Protein AF-A0A524HMA6-F1 (afdb_monomer_lite)

Foldseek 3Di:
DDKDFPDKDKDAAQDKDKDKDWDAFPPWDKDKDKAWPDDDDDDDFKDKDWDWADPDPTIIMIMIMIGGNGNGMTIITTMMDTPD

Secondary structure (DSSP, 8-state):
-EEEEEEEEEE-TT-EEEEEEEEEETTS-EEEEEEE-S---SS--EEEEEEEEE-SSSEEEEEEEEEE-SSS-EEEEEEEEE--

Sequence (84 aa):
MWTGVQWTGTIQGGATHRWFTWGWPASWHVLWYLMPTTLQSGAPQLDWDVAVERANNAQCTYWITVKNLKSTAVTFEGRFAVLS

Radius of gyration: 13.76 Å; chains: 1; bounding box: 33×16×41 Å

Structure (mmCIF, N/CA/C/O backbone):
data_AF-A0A524HMA6-F1
#
_entry.id   AF-A0A524HMA6-F1
#
loop_
_atom_site.group_PDB
_atom_site.id
_atom_site.type_symbol
_atom_site.label_atom_id
_atom_site.label_alt_id
_atom_site.label_comp_id
_atom_site.label_asym_id
_atom_site.label_entity_id
_atom_site.label_seq_id
_atom_site.pdbx_PDB_ins_code
_atom_site.Cartn_x
_atom_site.Cartn_y
_atom_site.Cartn_z
_atom_site.occupancy
_atom_site.B_iso_or_equiv
_atom_site.auth_seq_id
_atom_site.auth_comp_id
_atom_site.auth_asym_id
_atom_site.auth_atom_id
_atom_site.pdbx_PDB_model_num
ATOM 1 N N . MET A 1 1 ? 16.842 -4.479 -1.809 1.00 93.50 1 MET A N 1
ATOM 2 C CA . MET A 1 1 ? 15.510 -4.437 -1.178 1.00 93.50 1 MET A CA 1
ATOM 3 C C . MET A 1 1 ? 15.418 -3.246 -0.242 1.00 93.50 1 MET A C 1
ATOM 5 O O . MET A 1 1 ? 16.366 -3.009 0.498 1.00 93.50 1 MET A O 1
ATOM 9 N N . TRP A 1 2 ? 14.310 -2.511 -0.279 1.00 98.25 2 TRP A N 1
ATOM 10 C CA . TRP A 1 2 ? 14.025 -1.407 0.643 1.00 98.25 2 TRP A CA 1
ATOM 11 C C . TRP A 1 2 ? 12.511 -1.204 0.790 1.00 98.25 2 TRP A C 1
ATOM 13 O O . TRP A 1 2 ? 11.735 -1.690 -0.033 1.00 98.25 2 TRP A O 1
ATOM 23 N N . THR A 1 3 ? 12.091 -0.511 1.845 1.00 98.50 3 THR A N 1
ATOM 24 C CA . THR A 1 3 ? 10.677 -0.255 2.161 1.00 98.50 3 THR A CA 1
ATOM 25 C C . THR A 1 3 ? 10.423 1.231 2.367 1.00 98.50 3 THR A C 1
ATOM 27 O O . THR A 1 3 ? 11.333 1.956 2.767 1.00 98.50 3 THR A O 1
ATOM 30 N N . GLY A 1 4 ? 9.182 1.675 2.180 1.00 98.38 4 GLY A N 1
ATOM 31 C CA . GLY A 1 4 ? 8.797 3.063 2.419 1.00 98.38 4 GLY A CA 1
ATOM 32 C C . GLY A 1 4 ? 7.306 3.252 2.678 1.00 98.38 4 GLY A C 1
ATOM 33 O O . GLY A 1 4 ? 6.502 2.337 2.499 1.00 98.38 4 GLY A O 1
ATOM 34 N N . VAL A 1 5 ? 6.949 4.467 3.097 1.00 98.50 5 VAL A N 1
ATOM 35 C CA . VAL A 1 5 ? 5.568 4.964 3.156 1.00 98.50 5 VAL A CA 1
ATOM 36 C C . VAL A 1 5 ? 5.373 5.894 1.966 1.00 98.50 5 VAL A C 1
ATOM 38 O O . VAL A 1 5 ? 6.112 6.864 1.820 1.00 98.50 5 VAL A O 1
ATOM 41 N N . GLN A 1 6 ? 4.390 5.605 1.117 1.00 98.44 6 GLN A N 1
ATOM 42 C CA . GLN A 1 6 ? 4.054 6.447 -0.030 1.00 98.44 6 GLN A CA 1
ATOM 43 C C . GLN A 1 6 ? 3.025 7.522 0.337 1.00 98.44 6 GLN A C 1
ATOM 45 O O . GLN A 1 6 ? 3.109 8.643 -0.158 1.00 98.44 6 GLN A O 1
ATOM 50 N N . TRP A 1 7 ? 2.039 7.188 1.177 1.00 98.50 7 TRP A N 1
ATOM 51 C CA . TRP A 1 7 ? 1.037 8.144 1.651 1.00 98.50 7 TRP A CA 1
ATOM 52 C C . TRP A 1 7 ? 0.488 7.764 3.026 1.00 98.50 7 TRP A C 1
ATOM 54 O O . TRP A 1 7 ? 0.560 6.609 3.448 1.00 98.50 7 TRP A O 1
ATOM 64 N N . THR A 1 8 ? -0.116 8.742 3.694 1.00 98.25 8 THR A N 1
ATOM 65 C CA . THR A 1 8 ? -1.005 8.541 4.840 1.00 98.25 8 THR A CA 1
ATOM 66 C C . THR A 1 8 ? -2.425 8.913 4.430 1.00 98.25 8 THR A C 1
ATOM 68 O O . THR A 1 8 ? -2.641 9.810 3.612 1.00 98.25 8 THR A O 1
ATOM 71 N N . GLY A 1 9 ? -3.410 8.192 4.950 1.00 97.19 9 GLY A N 1
ATOM 72 C CA . GLY A 1 9 ? -4.811 8.399 4.613 1.00 97.19 9 GLY A CA 1
ATOM 73 C C . GLY A 1 9 ? -5.726 8.196 5.808 1.00 97.19 9 GLY A C 1
ATOM 74 O O . GLY A 1 9 ? -5.375 7.528 6.779 1.00 97.19 9 GLY A O 1
ATOM 75 N N . THR A 1 10 ? -6.926 8.756 5.696 1.00 98.25 10 THR A N 1
ATOM 76 C CA . THR A 1 10 ? -8.039 8.497 6.610 1.00 98.25 10 THR A CA 1
ATOM 77 C C . THR A 1 10 ? -9.226 8.040 5.784 1.00 98.25 10 THR A C 1
ATOM 79 O O . THR A 1 10 ? -9.595 8.699 4.812 1.00 98.25 10 THR A O 1
ATOM 82 N N . ILE A 1 11 ? -9.841 6.928 6.172 1.00 98.19 11 ILE A N 1
ATOM 83 C CA . ILE A 1 11 ? -11.031 6.384 5.519 1.00 98.19 11 ILE A CA 1
ATOM 84 C C . ILE A 1 11 ? -12.171 6.282 6.531 1.00 98.19 11 ILE A C 1
ATOM 86 O O . ILE A 1 11 ? -11.995 5.767 7.635 1.00 98.19 11 ILE A O 1
ATOM 90 N N . GLN A 1 12 ? -13.343 6.807 6.173 1.00 98.50 12 GLN A N 1
ATOM 91 C CA . GLN A 1 12 ? -14.530 6.749 7.032 1.00 98.50 12 GLN A CA 1
ATOM 92 C C . GLN A 1 12 ? -15.000 5.300 7.232 1.00 98.50 12 GLN A C 1
ATOM 94 O O . GLN A 1 12 ? -14.636 4.410 6.462 1.00 98.50 12 GLN A O 1
ATOM 99 N N . GLY A 1 13 ? -15.786 5.054 8.281 1.00 97.81 13 GLY A N 1
ATOM 100 C CA . GLY A 1 13 ? -16.300 3.719 8.590 1.00 97.81 13 GLY A CA 1
ATOM 101 C C . GLY A 1 13 ? -17.107 3.117 7.438 1.00 97.81 13 GLY A C 1
ATOM 102 O O . GLY A 1 13 ? -17.910 3.810 6.817 1.00 97.81 13 GLY A O 1
ATOM 103 N N . GLY A 1 14 ? -16.870 1.844 7.120 1.00 98.00 14 GLY A N 1
ATOM 104 C CA . GLY A 1 14 ? -17.536 1.106 6.042 1.00 98.00 14 GLY A CA 1
ATOM 105 C C . GLY A 1 14 ? -17.229 1.602 4.624 1.00 98.00 14 GLY A C 1
ATOM 106 O O . GLY A 1 14 ? -17.679 0.990 3.654 1.00 98.00 14 GLY A O 1
ATOM 107 N N . ALA A 1 15 ? -16.483 2.699 4.476 1.00 98.69 15 ALA A N 1
ATOM 108 C CA . ALA A 1 15 ? -16.200 3.290 3.181 1.00 98.69 15 ALA A CA 1
ATOM 109 C C . ALA A 1 15 ? -15.165 2.465 2.408 1.00 98.69 15 ALA A C 1
ATOM 111 O O . ALA A 1 15 ? -14.312 1.784 2.980 1.00 98.69 15 ALA A O 1
ATOM 112 N N . THR A 1 16 ? -15.233 2.565 1.083 1.00 98.75 16 THR A N 1
ATOM 113 C CA . THR A 1 16 ? -14.220 2.055 0.156 1.00 98.75 16 THR A CA 1
ATOM 114 C C . THR A 1 16 ? -13.753 3.210 -0.712 1.00 98.75 16 THR A C 1
ATOM 116 O O . THR A 1 16 ? -14.573 3.983 -1.207 1.00 98.75 16 THR A O 1
ATOM 119 N N . HIS A 1 17 ? -12.446 3.353 -0.885 1.00 98.56 17 HIS A N 1
ATOM 120 C CA . HIS A 1 17 ? -11.866 4.408 -1.706 1.00 98.56 17 HIS A CA 1
ATOM 121 C C . HIS A 1 17 ? -10.658 3.856 -2.469 1.00 98.56 17 HIS A C 1
ATOM 123 O O . HIS A 1 17 ? -10.042 2.876 -2.048 1.00 98.56 17 HIS A O 1
ATOM 129 N N . ARG A 1 18 ? -10.341 4.454 -3.619 1.00 98.38 18 ARG A N 1
ATOM 130 C CA . ARG A 1 18 ? -9.224 4.037 -4.468 1.00 98.38 18 ARG A CA 1
ATOM 131 C C . ARG A 1 18 ? -8.192 5.149 -4.602 1.00 98.38 18 ARG A C 1
ATOM 133 O O . ARG A 1 18 ? -8.525 6.251 -5.020 1.00 98.38 18 ARG A O 1
ATOM 140 N N . TRP A 1 19 ? -6.946 4.823 -4.284 1.00 98.19 19 TRP A N 1
ATOM 141 C CA . TRP A 1 19 ? -5.771 5.669 -4.466 1.00 98.19 19 TRP A CA 1
ATOM 142 C C . TRP A 1 19 ? -4.950 5.176 -5.650 1.00 98.19 19 TRP A C 1
ATOM 144 O O . TRP A 1 19 ? -5.098 4.034 -6.094 1.00 98.19 19 TRP A O 1
ATOM 154 N N . PHE A 1 20 ? -4.058 6.030 -6.144 1.00 98.25 20 PHE A N 1
ATOM 155 C CA . PHE A 1 20 ? -3.094 5.631 -7.155 1.00 98.25 20 PHE A CA 1
ATOM 156 C C . PHE A 1 20 ? -1.735 6.292 -6.944 1.00 98.25 20 PHE A C 1
ATOM 158 O O . PHE A 1 20 ? -1.623 7.383 -6.386 1.00 98.25 20 PHE A O 1
ATOM 165 N N . THR A 1 21 ? -0.699 5.615 -7.425 1.00 98.44 21 THR A N 1
ATOM 166 C CA . THR A 1 21 ? 0.651 6.155 -7.572 1.00 98.44 21 THR A CA 1
ATOM 167 C C . THR A 1 21 ? 1.244 5.635 -8.876 1.00 98.44 21 THR A C 1
ATOM 169 O O . THR A 1 21 ? 1.023 4.485 -9.258 1.00 98.44 21 THR A O 1
ATOM 172 N N . TRP A 1 22 ? 1.949 6.496 -9.599 1.00 98.12 22 TRP A N 1
ATOM 173 C CA . TRP A 1 22 ? 2.344 6.272 -10.988 1.00 98.12 22 TRP A CA 1
ATOM 174 C C . TRP A 1 22 ? 3.850 6.455 -11.174 1.00 98.12 22 TRP A C 1
ATOM 176 O O . TRP A 1 22 ? 4.542 6.960 -10.293 1.00 98.12 22 TRP A O 1
ATOM 186 N N . GLY A 1 23 ? 4.355 6.037 -12.336 1.00 98.12 23 GLY A N 1
ATOM 187 C CA . GLY A 1 23 ? 5.752 6.254 -12.724 1.00 98.12 23 GLY A CA 1
ATOM 188 C C . GLY A 1 23 ? 6.746 5.265 -12.113 1.00 98.12 23 GLY A C 1
ATOM 189 O O . GLY A 1 23 ? 7.953 5.467 -12.235 1.00 98.12 23 GLY A O 1
ATOM 190 N N . TRP A 1 24 ? 6.260 4.187 -11.496 1.00 98.44 24 TRP A N 1
ATOM 191 C CA . TRP A 1 24 ? 7.099 3.141 -10.914 1.00 98.44 24 TRP A CA 1
ATOM 192 C C . TRP A 1 24 ? 7.798 2.345 -12.011 1.00 98.44 24 TRP A C 1
ATOM 194 O O . TRP A 1 24 ? 7.127 1.965 -12.972 1.00 98.44 24 TRP A O 1
ATOM 204 N N . PRO A 1 25 ? 9.103 2.045 -11.890 1.00 98.44 25 PRO A N 1
ATOM 205 C CA . PRO A 1 25 ? 9.779 1.179 -12.839 1.00 98.44 25 PRO A CA 1
ATOM 206 C C . PRO A 1 25 ? 9.102 -0.183 -12.928 1.00 98.44 25 PRO A C 1
ATOM 208 O O . PRO A 1 25 ? 8.961 -0.918 -11.955 1.00 98.44 25 PRO A O 1
ATOM 211 N N . ALA A 1 26 ? 8.723 -0.530 -14.144 1.00 98.19 26 ALA A N 1
ATOM 212 C CA . ALA A 1 26 ? 8.069 -1.777 -14.489 1.00 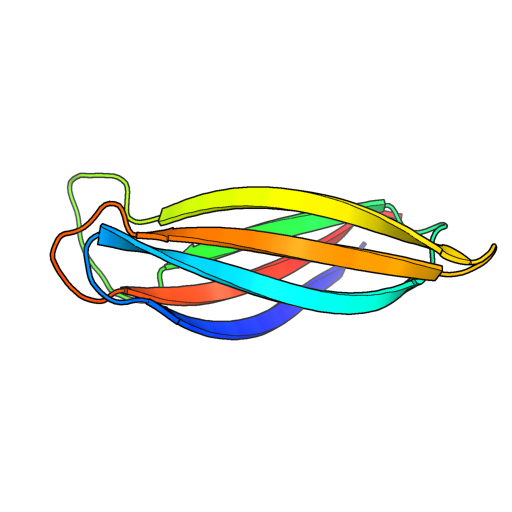98.19 26 ALA A CA 1
ATOM 213 C C . ALA A 1 26 ? 8.903 -3.037 -14.202 1.00 98.19 26 ALA A C 1
ATOM 215 O O . ALA A 1 26 ? 8.359 -4.138 -14.173 1.00 98.19 26 ALA A O 1
ATOM 216 N N . SER A 1 27 ? 10.223 -2.878 -14.107 1.00 98.00 27 SER A N 1
ATOM 217 C CA . SER A 1 27 ? 11.169 -3.949 -13.803 1.00 98.00 27 SER A CA 1
ATOM 218 C C . SER A 1 27 ? 11.275 -4.243 -12.308 1.00 98.00 27 SER A C 1
ATOM 220 O O . SER A 1 27 ? 11.906 -5.228 -11.946 1.00 98.00 27 SER A O 1
ATOM 222 N N . TRP A 1 28 ? 10.717 -3.391 -11.444 1.00 98.06 28 TRP A N 1
ATOM 223 C CA . TRP A 1 28 ? 10.767 -3.592 -10.000 1.00 98.06 28 TRP A CA 1
ATOM 224 C C . TRP A 1 28 ? 9.690 -4.566 -9.542 1.00 98.06 28 TRP A C 1
ATOM 226 O O . TRP A 1 28 ? 8.527 -4.466 -9.937 1.00 98.06 28 TRP A O 1
ATOM 236 N N . HIS A 1 29 ? 10.058 -5.447 -8.618 1.00 98.06 29 HIS A N 1
ATOM 237 C CA . HIS A 1 29 ? 9.083 -6.227 -7.864 1.00 98.06 29 HIS A CA 1
ATOM 238 C C . HIS A 1 29 ? 8.637 -5.428 -6.641 1.00 98.06 29 HIS A C 1
ATOM 240 O O . HIS A 1 29 ? 9.387 -5.306 -5.670 1.00 98.06 29 HIS A O 1
ATOM 246 N N . VAL A 1 30 ? 7.424 -4.873 -6.694 1.00 98.44 30 VAL A N 1
ATOM 247 C CA . VAL A 1 30 ? 6.876 -4.021 -5.630 1.00 98.44 30 VAL A CA 1
ATOM 248 C C . VAL A 1 30 ? 5.675 -4.694 -4.971 1.00 98.44 30 VAL A C 1
ATOM 250 O O . VAL A 1 30 ? 4.723 -5.080 -5.646 1.00 98.44 30 VAL A O 1
ATOM 253 N N . LEU A 1 31 ? 5.707 -4.803 -3.644 1.00 98.06 31 LEU A N 1
ATOM 254 C CA . LEU A 1 31 ? 4.577 -5.235 -2.823 1.00 98.06 31 LEU A CA 1
ATOM 255 C C . LEU A 1 31 ? 3.965 -4.023 -2.114 1.00 98.06 31 LEU A C 1
ATOM 257 O O . LEU A 1 31 ? 4.704 -3.220 -1.545 1.00 98.06 31 LEU A O 1
ATOM 261 N N . TRP A 1 32 ? 2.635 -3.924 -2.099 1.00 98.50 32 TRP A N 1
ATOM 262 C CA . TRP A 1 32 ? 1.893 -2.909 -1.346 1.00 98.50 32 TRP A CA 1
ATOM 263 C C . TRP A 1 32 ? 1.264 -3.496 -0.087 1.00 98.50 32 TRP A C 1
ATOM 265 O O . TRP A 1 32 ? 0.764 -4.621 -0.093 1.00 98.50 32 TRP A O 1
ATOM 275 N N . TYR A 1 33 ? 1.263 -2.710 0.987 1.00 98.25 33 TYR A N 1
ATOM 276 C CA . TYR A 1 33 ? 0.676 -3.091 2.265 1.00 98.25 33 TYR A CA 1
ATOM 277 C C . TYR A 1 33 ? 0.035 -1.887 2.955 1.00 98.25 33 TYR A C 1
ATOM 279 O O . TYR A 1 33 ? 0.612 -0.799 2.986 1.00 98.25 33 TYR A O 1
ATOM 287 N N . LEU A 1 34 ? -1.150 -2.079 3.530 1.00 98.38 34 LEU A N 1
ATOM 288 C CA . LEU A 1 34 ? -1.918 -1.015 4.170 1.00 98.38 34 LEU A CA 1
ATOM 289 C C . LEU A 1 34 ? -1.872 -1.241 5.678 1.00 98.38 34 LEU A C 1
ATOM 291 O O . LEU A 1 34 ? -2.389 -2.241 6.174 1.00 98.38 34 LEU A O 1
ATOM 295 N N . MET A 1 35 ? -1.237 -0.325 6.412 1.00 98.12 35 MET A N 1
ATOM 296 C CA . MET A 1 35 ? -1.082 -0.461 7.861 1.00 98.12 35 MET A CA 1
ATOM 297 C C . MET A 1 35 ? -1.936 0.571 8.603 1.00 98.12 35 MET A C 1
ATOM 299 O O . MET A 1 35 ? -1.624 1.763 8.535 1.00 98.12 35 MET A O 1
ATOM 303 N N . PRO A 1 36 ? -2.976 0.150 9.346 1.00 97.94 36 PRO A N 1
ATOM 304 C CA . PRO A 1 36 ? -3.692 1.039 10.250 1.00 97.94 36 PRO A CA 1
ATOM 305 C C . PRO A 1 36 ? -2.753 1.635 11.305 1.00 97.94 36 PRO A C 1
ATOM 307 O O . PRO A 1 36 ? -1.938 0.927 11.897 1.00 97.94 36 PRO A O 1
ATOM 310 N N . THR A 1 37 ? -2.905 2.929 11.571 1.00 97.88 37 THR A N 1
ATOM 311 C CA . THR A 1 37 ? -2.240 3.641 12.674 1.00 97.88 37 THR A CA 1
ATOM 312 C C . THR A 1 37 ? -3.210 3.977 13.807 1.00 97.88 37 THR A C 1
ATOM 314 O O . THR A 1 37 ? -2.781 4.294 14.914 1.00 97.88 37 THR A O 1
ATOM 317 N N . THR A 1 38 ? -4.522 3.857 13.569 1.00 93.88 38 THR A N 1
ATOM 318 C CA . THR A 1 38 ? -5.537 3.898 14.628 1.00 93.88 38 THR A CA 1
ATOM 319 C C . THR A 1 38 ? -5.472 2.617 15.467 1.00 93.88 38 THR A C 1
ATOM 321 O O . THR A 1 38 ? -5.609 1.505 14.949 1.00 93.88 38 THR A O 1
ATOM 324 N N . LEU A 1 39 ? -5.275 2.756 16.780 1.00 92.19 39 LEU A N 1
ATOM 325 C CA . LEU A 1 39 ? -5.209 1.618 17.697 1.00 92.19 39 LEU A CA 1
ATOM 326 C C . LEU A 1 39 ? -6.614 1.068 17.977 1.00 92.19 39 LEU A C 1
ATOM 328 O O . LEU A 1 39 ? -7.440 1.739 18.590 1.00 92.19 39 LEU A O 1
ATOM 332 N N . GLN A 1 40 ? -6.875 -0.172 17.564 1.00 86.81 40 GLN A N 1
ATOM 333 C CA . GLN A 1 40 ? -8.105 -0.895 17.889 1.00 86.81 40 GLN A CA 1
ATOM 334 C C . GLN A 1 40 ? -7.841 -2.405 17.904 1.00 86.81 40 GLN A C 1
ATOM 336 O O . GLN A 1 40 ? -7.356 -2.963 16.919 1.00 86.81 40 GLN A O 1
ATOM 341 N N . SER A 1 41 ? -8.183 -3.062 19.014 1.00 89.94 41 SER A N 1
ATOM 342 C CA . SER A 1 41 ? -8.025 -4.510 19.199 1.00 89.94 41 SER A CA 1
ATOM 343 C C . SER A 1 41 ? -9.263 -5.298 18.744 1.00 89.94 41 SER A C 1
ATOM 345 O O . SER A 1 41 ? -10.363 -4.753 18.641 1.00 89.94 41 SER A O 1
ATOM 347 N N . GLY A 1 42 ? -9.084 -6.600 18.503 1.00 89.75 42 GLY A N 1
ATOM 348 C CA . GLY A 1 42 ? -10.172 -7.584 18.468 1.00 89.75 42 GLY A CA 1
ATOM 349 C C . GLY A 1 42 ? -10.780 -7.915 17.103 1.00 89.75 42 GLY A C 1
ATOM 350 O O . GLY A 1 42 ? -11.567 -8.851 17.035 1.00 89.75 42 GLY A O 1
ATOM 351 N N . ALA A 1 43 ? -10.434 -7.208 16.018 1.00 91.06 43 ALA A N 1
ATOM 352 C CA . ALA A 1 43 ? -10.843 -7.588 14.655 1.00 91.06 43 ALA A CA 1
ATOM 353 C C . ALA A 1 43 ? -10.070 -6.812 13.562 1.00 91.06 43 ALA A C 1
ATOM 355 O O . ALA A 1 43 ? -9.648 -5.684 13.835 1.00 91.06 43 ALA A O 1
ATOM 356 N N . PRO A 1 44 ? -9.985 -7.325 12.316 1.00 96.19 44 PRO A N 1
ATOM 357 C CA . PRO A 1 44 ? -9.373 -6.630 11.173 1.00 96.19 44 PRO A CA 1
ATOM 358 C C . PRO A 1 44 ? -9.956 -5.230 10.934 1.00 96.19 44 PRO A C 1
ATOM 360 O O . PRO A 1 44 ? -11.159 -5.027 11.123 1.00 96.19 44 PRO A O 1
ATOM 363 N N . GLN A 1 45 ? -9.114 -4.262 10.552 1.00 97.94 45 GLN A N 1
ATOM 364 C CA . GLN A 1 45 ? -9.535 -2.874 10.296 1.00 97.94 45 GLN A CA 1
ATOM 365 C C . GLN A 1 45 ? -9.679 -2.552 8.810 1.00 97.94 45 GLN A C 1
ATOM 367 O O . GLN A 1 45 ? -10.655 -1.915 8.429 1.00 97.94 45 GLN A O 1
ATOM 372 N N . LEU A 1 46 ? -8.728 -2.984 7.986 1.00 98.19 46 LEU A N 1
ATOM 373 C CA . LEU A 1 46 ? -8.695 -2.675 6.562 1.00 98.19 46 LEU A CA 1
ATOM 374 C C . LEU A 1 46 ? -8.634 -3.960 5.746 1.00 98.19 46 LEU A C 1
ATOM 376 O O . LEU A 1 46 ? -8.011 -4.932 6.169 1.00 98.19 46 LEU A O 1
ATOM 380 N N . ASP A 1 47 ? -9.254 -3.903 4.579 1.00 98.56 47 ASP A N 1
ATOM 381 C CA . ASP A 1 47 ? -9.087 -4.840 3.474 1.00 98.56 47 ASP A CA 1
ATOM 382 C C . ASP A 1 47 ? -8.613 -4.049 2.250 1.00 98.56 47 ASP A C 1
ATOM 384 O O . ASP A 1 47 ? -8.937 -2.858 2.129 1.00 98.56 47 ASP A O 1
ATOM 388 N N . TRP A 1 48 ? -7.814 -4.654 1.376 1.00 98.69 48 TRP A N 1
ATOM 389 C CA . TRP A 1 48 ? -7.305 -3.956 0.201 1.00 98.69 48 TRP A CA 1
ATOM 390 C C . TRP A 1 48 ? -6.974 -4.874 -0.966 1.00 98.69 48 TRP A C 1
ATOM 392 O O . TRP A 1 48 ? -6.470 -5.980 -0.799 1.00 98.69 48 TRP A O 1
ATOM 402 N N . ASP A 1 49 ? -7.143 -4.314 -2.160 1.00 98.62 49 ASP A N 1
ATOM 403 C CA . ASP A 1 49 ? -6.749 -4.921 -3.423 1.00 98.62 49 ASP A CA 1
ATOM 404 C C . ASP A 1 49 ? -5.815 -3.989 -4.187 1.00 98.62 49 ASP A C 1
ATOM 406 O O . ASP A 1 49 ? -5.953 -2.759 -4.163 1.00 98.62 49 ASP A O 1
ATOM 410 N N . VAL A 1 50 ? -4.873 -4.591 -4.909 1.00 98.69 50 VAL A N 1
ATOM 411 C CA . VAL A 1 50 ? -3.915 -3.880 -5.755 1.00 98.69 50 VAL A CA 1
ATOM 412 C C . VAL A 1 50 ? -4.149 -4.298 -7.196 1.00 98.69 50 VAL A C 1
ATOM 414 O O . VAL A 1 50 ? -3.964 -5.458 -7.555 1.00 98.69 50 VAL A O 1
ATOM 417 N N . ALA A 1 51 ? -4.512 -3.335 -8.035 1.00 98.75 51 ALA A N 1
ATOM 418 C CA . ALA A 1 51 ? -4.511 -3.491 -9.480 1.00 98.75 51 ALA A CA 1
ATOM 419 C C . ALA A 1 51 ? -3.307 -2.753 -10.074 1.00 98.75 51 ALA A C 1
ATOM 421 O O . ALA A 1 51 ? -2.910 -1.690 -9.592 1.00 98.75 51 ALA A O 1
ATOM 422 N N . VAL A 1 52 ? -2.722 -3.317 -11.128 1.00 98.56 52 VAL A N 1
ATOM 4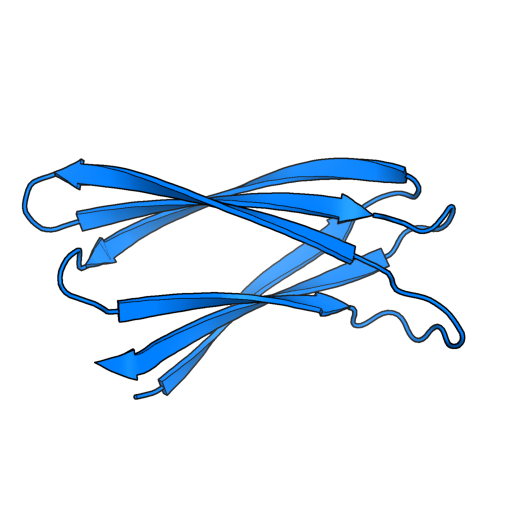23 C CA . VAL A 1 52 ? -1.538 -2.756 -11.786 1.00 98.56 52 VAL A CA 1
ATOM 424 C C . VAL A 1 52 ? -1.875 -2.444 -13.233 1.00 98.56 52 VAL A C 1
ATOM 426 O O . VAL A 1 52 ? -2.393 -3.288 -13.959 1.00 98.56 52 VAL A O 1
ATOM 429 N N . GLU A 1 53 ? -1.548 -1.232 -13.657 1.00 98.50 53 GLU A N 1
ATOM 430 C CA . GLU A 1 53 ? -1.645 -0.789 -15.041 1.00 98.50 53 GLU A CA 1
ATOM 431 C C . GLU A 1 53 ? -0.238 -0.624 -15.615 1.00 98.50 53 GLU A C 1
ATOM 433 O O . GLU A 1 53 ? 0.601 0.086 -15.053 1.00 98.50 53 GLU A O 1
ATOM 438 N N . ARG A 1 54 ? 0.035 -1.255 -16.761 1.00 98.12 54 ARG A N 1
ATOM 439 C CA . ARG A 1 54 ? 1.278 -1.024 -17.498 1.00 98.12 54 ARG A CA 1
ATOM 440 C C . ARG A 1 54 ? 1.147 0.266 -18.306 1.00 98.12 54 ARG A C 1
ATOM 442 O O . ARG A 1 54 ? 0.603 0.248 -19.403 1.00 98.12 54 ARG A O 1
ATOM 449 N N . ALA A 1 55 ? 1.659 1.366 -17.759 1.00 97.19 55 ALA A N 1
ATOM 450 C CA . ALA A 1 55 ? 1.547 2.687 -18.372 1.00 97.19 55 ALA A CA 1
ATOM 451 C C . ALA A 1 55 ? 2.367 2.807 -19.671 1.00 97.19 55 ALA A C 1
ATOM 453 O O . ALA A 1 55 ? 1.925 3.428 -20.632 1.00 97.19 55 ALA A O 1
ATOM 454 N N . ASN A 1 56 ? 3.571 2.223 -19.713 1.00 97.81 56 ASN A N 1
ATOM 455 C CA . ASN A 1 56 ? 4.416 2.158 -20.911 1.00 97.81 56 ASN A CA 1
ATOM 456 C C . ASN A 1 56 ? 5.474 1.039 -20.792 1.00 97.81 56 ASN A C 1
ATOM 458 O O . ASN A 1 56 ? 5.422 0.206 -19.885 1.00 97.81 56 ASN A O 1
ATOM 462 N N . ASN A 1 57 ? 6.458 0.998 -21.700 1.00 97.69 57 ASN A N 1
ATOM 463 C CA . ASN A 1 57 ? 7.502 -0.033 -21.684 1.00 97.69 57 ASN A CA 1
ATOM 464 C C . ASN A 1 57 ? 8.362 -0.024 -20.404 1.00 97.69 57 ASN A C 1
ATOM 466 O O . ASN A 1 57 ? 8.822 -1.081 -19.985 1.00 97.69 57 ASN A O 1
ATOM 470 N N . ALA A 1 58 ? 8.557 1.128 -19.763 1.00 98.25 58 ALA A N 1
ATOM 471 C CA . ALA A 1 58 ? 9.440 1.281 -18.608 1.00 98.25 58 ALA A CA 1
ATOM 472 C C . ALA A 1 58 ? 8.702 1.489 -17.277 1.00 98.25 58 ALA A C 1
ATOM 474 O O . ALA A 1 58 ? 9.330 1.359 -16.229 1.00 98.25 58 ALA A O 1
ATOM 475 N N . GLN A 1 59 ? 7.402 1.800 -17.287 1.00 98.69 59 GLN A N 1
ATOM 476 C CA . GLN A 1 59 ? 6.685 2.242 -16.089 1.00 98.69 59 GLN A CA 1
ATOM 477 C C . GLN A 1 59 ? 5.305 1.600 -15.911 1.00 98.69 59 GLN A C 1
ATOM 479 O O . GLN A 1 59 ? 4.625 1.252 -16.880 1.00 98.69 59 GLN A O 1
ATOM 484 N N . CYS A 1 60 ? 4.870 1.503 -14.655 1.00 98.62 60 CYS A N 1
ATOM 485 C CA . CYS A 1 60 ? 3.524 1.110 -14.254 1.00 98.62 60 CYS A CA 1
ATOM 486 C C . CYS A 1 60 ? 2.890 2.098 -13.259 1.00 98.62 60 CYS A C 1
ATOM 488 O O . CYS A 1 60 ? 3.565 2.904 -12.606 1.00 98.62 60 CYS A O 1
ATOM 490 N N . THR A 1 61 ? 1.566 2.012 -13.163 1.00 98.75 61 THR A N 1
ATOM 491 C CA . THR A 1 61 ? 0.740 2.671 -12.150 1.00 98.75 61 THR A CA 1
ATOM 492 C C . THR A 1 61 ? 0.126 1.602 -11.260 1.00 98.75 61 THR A C 1
ATOM 494 O O . THR A 1 61 ? -0.408 0.604 -11.749 1.00 98.75 61 THR A O 1
ATOM 497 N N . TYR A 1 62 ? 0.184 1.820 -9.950 1.00 98.75 62 TYR A N 1
ATOM 498 C CA . TYR A 1 62 ? -0.514 1.002 -8.969 1.00 98.75 62 TYR A CA 1
ATOM 499 C C . TYR A 1 62 ? -1.803 1.699 -8.556 1.00 98.75 62 TYR A C 1
ATOM 501 O O . TYR A 1 62 ? -1.793 2.871 -8.178 1.00 98.75 62 TYR A O 1
ATOM 509 N N . TRP A 1 63 ? -2.896 0.949 -8.599 1.00 98.69 63 TRP A N 1
ATOM 510 C CA . TRP A 1 63 ? -4.221 1.342 -8.147 1.00 98.69 63 TRP A CA 1
ATOM 511 C C . TRP A 1 63 ? -4.548 0.539 -6.891 1.00 98.69 63 TRP A C 1
ATOM 513 O O . TRP A 1 63 ? -4.689 -0.681 -6.955 1.00 98.69 63 TRP A O 1
ATOM 523 N N . ILE A 1 64 ? -4.662 1.212 -5.750 1.00 98.75 64 ILE A N 1
ATOM 524 C CA . ILE A 1 64 ? -4.864 0.571 -4.451 1.00 98.75 64 ILE A CA 1
ATOM 525 C C . ILE A 1 64 ? -6.265 0.912 -3.962 1.00 98.75 64 ILE A C 1
ATOM 527 O O . ILE A 1 64 ? -6.559 2.069 -3.652 1.00 98.75 64 ILE A O 1
ATOM 531 N N . THR A 1 65 ? -7.136 -0.090 -3.901 1.00 98.81 65 THR A N 1
ATOM 532 C CA . THR A 1 65 ? -8.487 0.054 -3.349 1.00 98.81 65 THR A CA 1
ATOM 533 C C . THR A 1 65 ? -8.453 -0.379 -1.896 1.00 98.81 65 THR A C 1
ATOM 535 O O . THR A 1 65 ? -8.071 -1.507 -1.617 1.00 98.81 65 THR A O 1
ATOM 538 N N . VAL A 1 66 ? -8.836 0.505 -0.976 1.00 98.75 66 VAL A N 1
ATOM 539 C CA . VAL A 1 66 ? -8.867 0.217 0.463 1.00 98.75 66 VAL A CA 1
ATOM 540 C C . VAL A 1 66 ? -10.303 0.298 0.947 1.00 98.75 66 VAL A C 1
ATOM 542 O O . VAL A 1 66 ? -11.012 1.267 0.660 1.00 98.75 66 VAL A O 1
ATOM 545 N N . LYS A 1 67 ? -10.714 -0.705 1.715 1.00 98.81 67 LYS A N 1
ATOM 546 C CA . LYS A 1 67 ? -12.002 -0.777 2.391 1.00 98.81 67 LYS A CA 1
ATOM 547 C C . LYS A 1 67 ? -11.798 -0.740 3.897 1.00 98.81 67 LYS A C 1
ATOM 549 O O . LYS A 1 67 ? -11.027 -1.521 4.450 1.00 98.81 67 LYS A O 1
ATOM 554 N N . ASN A 1 68 ? -12.534 0.138 4.567 1.00 98.38 68 ASN A N 1
ATOM 555 C CA . ASN A 1 68 ? -12.621 0.138 6.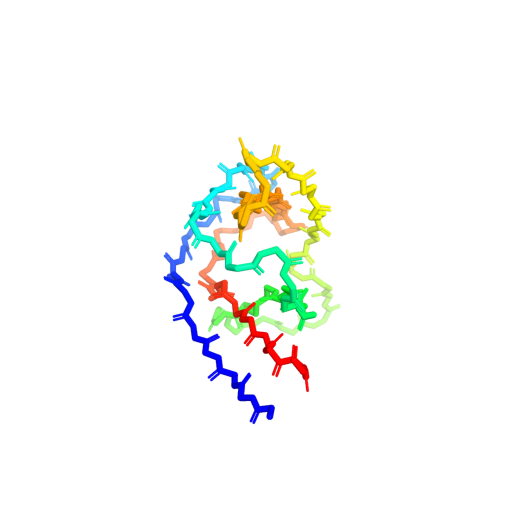017 1.00 98.38 68 ASN A CA 1
ATOM 556 C C . ASN A 1 68 ? -13.666 -0.882 6.476 1.00 98.38 68 ASN A C 1
ATOM 558 O O . ASN A 1 68 ? -14.843 -0.782 6.132 1.00 98.38 68 ASN A O 1
ATOM 562 N N . LEU A 1 69 ? -13.233 -1.859 7.265 1.00 98.12 69 LEU A N 1
ATOM 563 C CA . LEU A 1 69 ? -14.081 -2.905 7.832 1.00 98.12 69 LEU A CA 1
ATOM 564 C C . LEU A 1 69 ? -14.716 -2.492 9.170 1.00 98.12 69 LEU A C 1
ATOM 566 O O . LEU A 1 69 ? -15.517 -3.239 9.732 1.00 98.12 69 LEU A O 1
ATOM 570 N N . LYS A 1 70 ? -14.353 -1.324 9.710 1.00 97.06 70 LYS A N 1
ATOM 571 C CA . LYS A 1 70 ? -14.918 -0.758 10.941 1.00 97.06 70 LYS A CA 1
ATOM 572 C C . LYS A 1 70 ? -16.044 0.220 10.642 1.00 97.06 70 LYS A C 1
ATOM 574 O O . LYS A 1 70 ? -16.127 0.775 9.554 1.00 97.06 70 LYS A O 1
ATOM 579 N N . SER A 1 71 ? -16.881 0.478 11.644 1.00 96.12 71 SER A N 1
ATOM 580 C CA . SER A 1 71 ? -17.890 1.548 11.621 1.00 96.12 71 SER A CA 1
ATOM 581 C C . SER A 1 71 ? -17.315 2.932 11.947 1.00 96.12 71 SER A C 1
ATOM 583 O O . SER A 1 71 ? -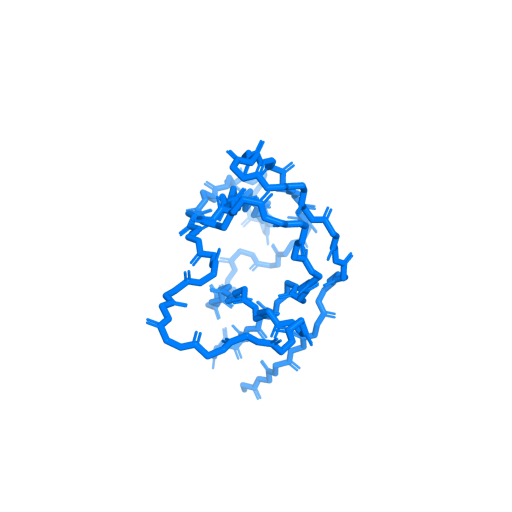17.965 3.941 11.693 1.00 96.12 71 SER A O 1
ATOM 585 N N . THR A 1 72 ? -16.097 2.996 12.483 1.00 96.06 72 THR A N 1
ATOM 586 C CA . THR A 1 72 ? -15.376 4.234 12.800 1.00 96.06 72 THR A CA 1
ATOM 587 C C . THR A 1 72 ? -14.335 4.556 11.735 1.00 96.06 72 THR A C 1
ATOM 589 O O . THR A 1 72 ? -13.859 3.667 11.026 1.00 96.06 72 THR A O 1
ATOM 592 N N . ALA A 1 73 ? -13.953 5.829 11.630 1.00 97.56 73 ALA A N 1
ATOM 593 C CA . ALA A 1 73 ? -12.859 6.231 10.755 1.00 97.56 73 ALA A CA 1
ATOM 594 C C . ALA A 1 73 ? -11.533 5.572 11.179 1.00 97.56 73 ALA A C 1
ATOM 596 O O . ALA A 1 73 ? -11.256 5.444 12.371 1.00 97.56 73 ALA A O 1
ATOM 597 N N . VAL A 1 74 ? -10.724 5.174 10.195 1.00 98.44 74 VAL A N 1
ATOM 598 C CA . VAL A 1 74 ? -9.402 4.562 10.385 1.00 98.44 74 VAL A CA 1
ATOM 599 C C . VAL A 1 74 ? -8.357 5.406 9.663 1.00 98.44 74 VAL A C 1
ATOM 601 O O . VAL A 1 74 ? -8.492 5.688 8.470 1.00 98.44 74 VAL A O 1
ATOM 604 N N . THR A 1 75 ? -7.310 5.797 10.385 1.00 98.50 75 THR A N 1
ATOM 605 C CA . THR A 1 75 ? -6.073 6.359 9.826 1.00 98.50 75 THR A CA 1
ATOM 606 C C . THR A 1 75 ? -5.106 5.234 9.473 1.00 98.50 75 THR A C 1
ATOM 608 O O . THR A 1 75 ? -5.000 4.251 10.212 1.00 98.50 75 THR A O 1
ATOM 611 N N . PHE A 1 76 ? -4.390 5.360 8.358 1.00 98.56 76 PHE A N 1
ATOM 612 C CA . PHE A 1 76 ? -3.483 4.324 7.870 1.00 98.56 76 PHE A CA 1
ATOM 613 C C . PHE A 1 76 ? -2.351 4.873 6.999 1.00 98.56 76 PHE A 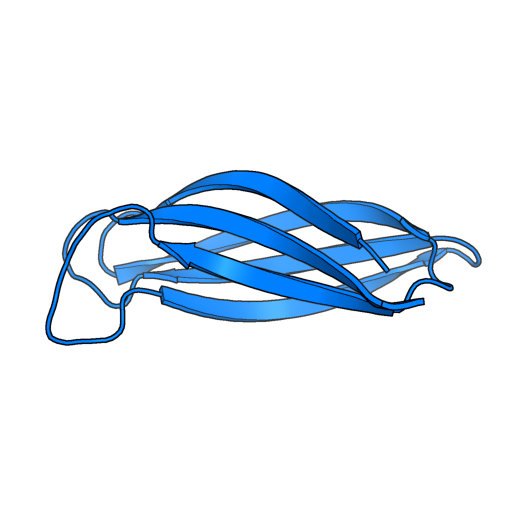C 1
ATOM 615 O O . PHE A 1 76 ? -2.401 6.003 6.514 1.00 98.56 76 PHE A O 1
ATOM 622 N N . GLU A 1 77 ? -1.342 4.036 6.781 1.00 98.81 77 GLU A N 1
ATOM 623 C CA . GLU A 1 77 ? -0.235 4.267 5.855 1.00 98.81 77 GLU A CA 1
ATOM 624 C C . GLU A 1 77 ? -0.324 3.320 4.655 1.00 98.81 77 GLU A C 1
ATOM 626 O O . GLU A 1 77 ? -0.519 2.113 4.821 1.00 98.81 77 GLU A O 1
ATOM 631 N N . GLY A 1 78 ? -0.126 3.859 3.453 1.00 98.56 78 GLY A N 1
ATOM 632 C CA . GLY A 1 78 ? 0.158 3.091 2.246 1.00 98.56 78 GLY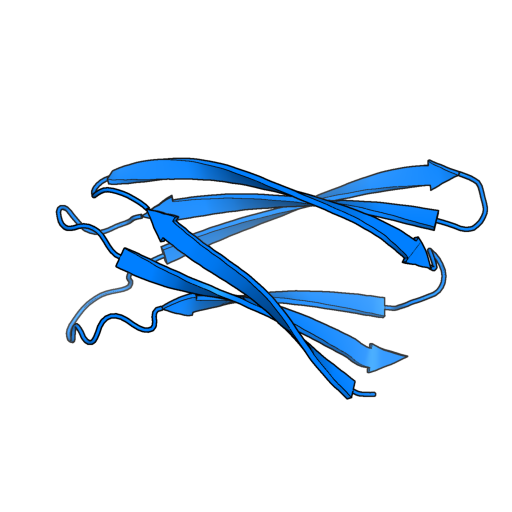 A CA 1
ATOM 633 C C . GLY A 1 78 ? 1.649 2.809 2.149 1.00 98.56 78 GLY A C 1
ATOM 634 O O . GLY A 1 78 ? 2.427 3.674 1.739 1.00 98.56 78 GLY A O 1
ATOM 635 N N . ARG A 1 79 ? 2.054 1.609 2.560 1.00 98.75 79 ARG A N 1
ATOM 636 C CA . ARG A 1 79 ? 3.448 1.159 2.585 1.00 98.75 79 ARG A CA 1
ATOM 637 C C . ARG A 1 79 ? 3.775 0.340 1.348 1.00 98.75 79 ARG A C 1
ATOM 639 O O . ARG A 1 79 ? 2.913 -0.357 0.814 1.00 98.75 79 ARG A O 1
ATOM 646 N N . PHE A 1 80 ? 5.038 0.365 0.945 1.00 98.62 80 PHE A N 1
ATOM 647 C CA . PHE A 1 80 ? 5.544 -0.494 -0.116 1.00 98.62 80 PHE A CA 1
ATOM 648 C C . PHE A 1 80 ? 6.892 -1.121 0.243 1.00 98.62 80 PHE A C 1
ATOM 650 O O . PHE A 1 80 ? 7.646 -0.599 1.070 1.00 98.62 80 PHE A O 1
ATOM 657 N N . ALA A 1 81 ? 7.197 -2.232 -0.419 1.00 98.56 81 ALA A N 1
ATOM 658 C CA . ALA A 1 81 ? 8.499 -2.882 -0.404 1.00 98.56 81 ALA A CA 1
ATOM 659 C C . ALA A 1 81 ? 8.957 -3.148 -1.841 1.00 98.56 81 ALA A C 1
ATOM 661 O O . ALA A 1 81 ? 8.235 -3.788 -2.602 1.00 98.56 81 ALA A O 1
ATOM 662 N N . VAL A 1 82 ? 10.156 -2.685 -2.198 1.00 98.44 82 VAL A N 1
ATOM 663 C CA . VAL A 1 82 ? 10.829 -3.044 -3.454 1.00 98.44 82 VAL A CA 1
ATOM 664 C C . VAL A 1 82 ? 11.769 -4.206 -3.165 1.00 98.44 82 VAL A C 1
ATOM 666 O O . VAL A 1 82 ? 12.733 -4.051 -2.410 1.00 98.44 82 VAL A O 1
ATOM 669 N N . LEU A 1 83 ? 11.478 -5.370 -3.741 1.00 97.81 83 LEU A N 1
ATOM 670 C CA . LEU A 1 83 ? 12.155 -6.632 -3.434 1.00 97.81 83 LEU A CA 1
ATOM 671 C C . LEU A 1 83 ? 13.416 -6.839 -4.287 1.00 97.81 83 LEU A C 1
ATOM 673 O O . LEU A 1 83 ? 14.444 -7.260 -3.753 1.00 97.81 83 LEU A O 1
ATOM 677 N N . SER A 1 84 ? 13.364 -6.460 -5.567 1.00 92.75 84 SER A N 1
ATOM 678 C CA . SER A 1 84 ? 14.473 -6.483 -6.536 1.00 92.75 84 SER A CA 1
ATOM 679 C C . SER A 1 84 ? 14.261 -5.456 -7.637 1.00 92.75 84 SER A C 1
ATOM 681 O O . SER A 1 84 ? 13.075 -5.283 -8.013 1.00 92.75 84 SER A O 1
#

pLDDT: mean 97.57, std 2.23, range [86.81, 98.81]